Protein AF-A0A4V1ZSF7-F1 (afdb_monomer)

Mean predicted aligned error: 14.39 Å

Solvent-accessible surface area (backbone atoms only — not comparable to full-atom values): 9847 Å² total; per-residue (Å²): 137,87,82,83,82,81,79,78,78,80,76,87,68,80,67,70,63,66,58,54,55,53,50,52,55,61,39,46,52,29,46,51,50,28,51,51,39,50,50,54,40,50,51,39,50,49,52,42,51,53,45,69,69,40,96,77,63,57,66,68,58,46,52,49,38,53,48,53,43,62,59,33,54,58,54,30,50,53,24,49,52,50,32,51,51,53,52,48,54,50,48,64,73,63,55,76,65,91,72,59,59,41,78,34,56,60,67,61,51,50,54,53,31,47,53,50,34,52,51,59,49,32,73,78,37,77,82,64,81,80,89,87,82,84,90,73,72,95,76,68,71,62,41,74,39,38,66,70,61,52,44,52,53,47,29,52,53,44,45,52,52,50,52,57,60,72,72,108

Radius of gyration: 26.16 Å; Cα contacts (8 Å, |Δi|>4): 108; chains: 1; bounding box: 56×40×98 Å

Structure (mmCIF, N/CA/C/O backbone):
data_AF-A0A4V1ZSF7-F1
#
_entry.id   AF-A0A4V1ZSF7-F1
#
loop_
_atom_site.group_PDB
_atom_site.id
_atom_site.type_symbol
_atom_site.label_atom_id
_atom_site.label_alt_id
_atom_site.label_comp_id
_atom_site.label_asym_id
_atom_site.label_entity_id
_atom_site.label_seq_id
_atom_site.pdbx_PDB_ins_code
_atom_site.Cartn_x
_atom_site.Cartn_y
_atom_site.Cartn_z
_atom_site.occupancy
_atom_site.B_iso_or_equiv
_atom_site.auth_seq_id
_atom_site.auth_comp_id
_atom_site.auth_asym_id
_atom_site.auth_atom_id
_atom_site.pdbx_PDB_model_num
ATOM 1 N N . MET A 1 1 ? 0.811 20.271 65.324 1.00 44.22 1 MET A N 1
ATOM 2 C CA . MET A 1 1 ? 0.578 21.069 64.102 1.00 44.22 1 MET A CA 1
ATOM 3 C C . MET A 1 1 ? 1.287 20.367 62.951 1.00 44.22 1 MET A C 1
ATOM 5 O O . MET A 1 1 ? 2.495 20.192 63.053 1.00 44.22 1 MET A O 1
ATOM 9 N N . PRO A 1 2 ? 0.554 19.850 61.954 1.00 39.69 2 PRO A N 1
ATOM 10 C CA . PRO A 1 2 ? 1.111 19.037 60.879 1.00 39.69 2 PRO A CA 1
ATOM 11 C C . PRO A 1 2 ? 1.656 19.921 59.749 1.00 39.69 2 PRO A C 1
ATOM 13 O O . PRO A 1 2 ? 1.021 20.895 59.352 1.00 39.69 2 PRO A O 1
ATOM 16 N N . VAL A 1 3 ? 2.836 19.573 59.241 1.00 43.88 3 VAL A N 1
ATOM 17 C CA . VAL A 1 3 ? 3.472 20.199 58.072 1.00 43.88 3 VAL A CA 1
ATOM 18 C C . VAL A 1 3 ? 3.020 19.424 56.825 1.00 43.88 3 VAL A C 1
ATOM 20 O O . VAL A 1 3 ? 3.081 18.192 56.847 1.00 43.88 3 VAL A O 1
ATOM 23 N N . PRO A 1 4 ? 2.528 20.075 55.756 1.00 46.41 4 PRO A N 1
ATOM 24 C CA . PRO A 1 4 ? 1.964 19.373 54.609 1.00 46.41 4 PRO A CA 1
ATOM 25 C C . PRO A 1 4 ? 3.066 18.774 53.723 1.00 46.41 4 PRO A C 1
ATOM 27 O O . PRO A 1 4 ? 4.010 19.453 53.322 1.00 46.41 4 PRO A O 1
ATOM 30 N N . LEU A 1 5 ? 2.915 17.491 53.391 1.00 41.72 5 LEU A N 1
ATOM 31 C CA . LEU A 1 5 ? 3.691 16.797 52.365 1.00 41.72 5 LEU A CA 1
ATOM 32 C C . LEU A 1 5 ? 3.313 17.360 50.988 1.00 41.72 5 LEU A C 1
ATOM 34 O O . LEU A 1 5 ? 2.210 17.138 50.489 1.00 41.72 5 LEU A O 1
ATOM 38 N N . SER A 1 6 ? 4.242 18.094 50.375 1.00 40.59 6 SER A N 1
ATOM 39 C CA . SER A 1 6 ? 4.173 18.478 48.966 1.00 40.59 6 SER A CA 1
ATOM 40 C C . SER A 1 6 ? 4.268 17.218 48.107 1.00 40.59 6 SER A C 1
ATOM 42 O O . SER A 1 6 ? 5.317 16.583 48.011 1.00 40.59 6 SER A O 1
ATOM 44 N N . CYS A 1 7 ? 3.142 16.827 47.518 1.00 39.00 7 CYS A N 1
ATOM 45 C CA . CYS A 1 7 ? 3.072 15.759 46.537 1.00 39.00 7 CYS A CA 1
ATOM 46 C C . CYS A 1 7 ? 3.669 16.285 45.224 1.00 39.00 7 CYS A C 1
ATOM 48 O O . CYS A 1 7 ? 3.015 16.997 44.458 1.00 39.00 7 CYS A O 1
ATOM 50 N N . THR A 1 8 ? 4.944 15.982 44.989 1.00 43.12 8 THR A N 1
ATOM 51 C CA . THR A 1 8 ? 5.633 16.262 43.730 1.00 43.12 8 THR A CA 1
ATOM 52 C C . THR A 1 8 ? 4.907 15.527 42.604 1.00 43.12 8 THR A C 1
ATOM 54 O O . THR A 1 8 ? 4.948 14.301 42.517 1.00 43.12 8 THR A O 1
ATOM 57 N N . LYS A 1 9 ? 4.220 16.281 41.740 1.00 40.38 9 LYS A N 1
ATOM 58 C CA . LYS A 1 9 ? 3.656 15.781 40.484 1.00 40.38 9 LYS A CA 1
ATOM 59 C C . LYS A 1 9 ? 4.784 15.165 39.656 1.00 40.38 9 LYS A C 1
ATOM 61 O O . LYS A 1 9 ? 5.606 15.886 39.095 1.00 40.38 9 LYS A O 1
ATOM 66 N N . ILE A 1 10 ? 4.815 13.839 39.562 1.00 41.03 10 ILE A N 1
ATOM 67 C CA . ILE A 1 10 ? 5.589 13.136 38.540 1.00 41.03 10 ILE A CA 1
ATOM 68 C C . ILE A 1 10 ? 4.894 13.440 37.211 1.00 41.03 10 ILE A C 1
ATOM 70 O O . ILE A 1 10 ? 3.880 12.840 36.863 1.00 41.03 10 ILE A O 1
ATOM 74 N N . SER A 1 11 ? 5.404 14.453 36.512 1.00 36.12 11 SER A N 1
ATOM 75 C CA . SER A 1 11 ? 5.027 14.786 35.142 1.00 36.12 11 SER A CA 1
ATOM 76 C C . SER A 1 11 ? 5.457 13.639 34.231 1.00 36.12 11 SER A C 1
ATOM 78 O O . SER A 1 11 ? 6.611 13.561 33.813 1.00 36.12 11 SER A O 1
ATOM 80 N N . THR A 1 12 ? 4.539 12.726 33.920 1.00 44.53 12 THR A N 1
ATOM 81 C CA . THR A 1 12 ? 4.693 11.730 32.854 1.00 44.53 12 THR A CA 1
ATOM 82 C C . THR A 1 12 ? 4.538 12.405 31.492 1.00 44.53 12 THR A C 1
ATOM 84 O O . THR A 1 12 ? 3.591 12.185 30.746 1.00 44.53 12 THR A O 1
ATOM 87 N N . SER A 1 13 ? 5.505 13.247 31.148 1.00 43.72 13 SER A N 1
ATOM 88 C CA . SER A 1 13 ? 5.714 13.741 29.791 1.00 43.72 13 SER A CA 1
ATOM 89 C C . SER A 1 13 ? 7.103 13.299 29.344 1.00 43.72 13 SER A C 1
ATOM 91 O O . SER A 1 13 ? 8.031 14.103 29.263 1.00 43.72 13 SER A O 1
ATOM 93 N N . LEU A 1 14 ? 7.258 11.993 29.101 1.00 39.19 14 LEU A N 1
ATOM 94 C CA . LEU A 1 14 ? 8.393 11.474 28.338 1.00 39.19 14 LEU A CA 1
ATOM 95 C C . LEU A 1 14 ? 8.415 12.223 26.995 1.00 39.19 14 LEU A C 1
ATOM 97 O O . LEU A 1 14 ? 7.405 12.213 26.283 1.00 39.19 14 LEU A O 1
ATOM 101 N N . PRO A 1 15 ? 9.501 12.934 26.658 1.00 41.94 15 PRO A N 1
ATOM 102 C CA . PRO A 1 15 ? 9.507 13.801 25.496 1.00 41.94 15 PRO A CA 1
ATOM 103 C C . PRO A 1 15 ? 9.375 12.944 24.236 1.00 41.94 15 PRO A C 1
ATOM 105 O O . PRO A 1 15 ? 10.116 11.986 24.043 1.00 41.94 15 PRO A O 1
ATOM 108 N N . ARG A 1 16 ? 8.443 13.314 23.349 1.00 50.62 16 ARG A N 1
ATOM 109 C CA . ARG A 1 16 ? 8.239 12.715 22.013 1.00 50.62 16 ARG A CA 1
ATOM 110 C C . ARG A 1 16 ? 9.520 12.626 21.160 1.00 50.62 16 ARG A C 1
ATOM 112 O O . ARG A 1 16 ? 9.497 11.964 20.133 1.00 50.62 16 ARG A O 1
ATOM 119 N N . SER A 1 17 ? 10.622 13.258 21.571 1.00 47.09 17 SER A N 1
ATOM 120 C CA . SER A 1 17 ? 11.888 13.360 20.840 1.00 47.09 17 SER A CA 1
ATOM 121 C C . SER A 1 17 ? 12.622 12.032 20.620 1.00 47.09 17 SER A C 1
ATOM 123 O O . SER A 1 17 ? 13.291 11.900 19.597 1.00 47.09 17 SER A O 1
ATOM 125 N N . TRP A 1 18 ? 12.492 11.038 21.509 1.00 44.22 18 TRP A N 1
ATOM 126 C CA . TRP A 1 18 ? 13.174 9.744 21.325 1.00 44.22 18 TRP A CA 1
ATOM 127 C C . TRP A 1 18 ? 12.517 8.879 20.236 1.00 44.22 18 TRP A C 1
ATOM 129 O O . TRP A 1 18 ? 13.212 8.191 19.492 1.00 44.22 18 TRP A O 1
ATOM 139 N N . LEU A 1 19 ? 11.191 8.980 20.081 1.00 53.94 19 LEU A N 1
ATOM 140 C CA . LEU A 1 19 ? 10.446 8.321 19.003 1.00 53.94 19 LEU A CA 1
ATOM 141 C C . LEU A 1 19 ? 10.753 8.967 17.647 1.00 53.94 19 LEU A C 1
ATOM 143 O O . LEU A 1 19 ? 10.918 8.261 16.658 1.00 53.94 19 LEU A O 1
ATOM 147 N N . THR A 1 20 ? 10.895 10.295 17.586 1.00 56.50 20 THR A N 1
ATOM 148 C CA . THR A 1 20 ? 11.149 11.001 16.320 1.00 56.50 20 THR A CA 1
ATOM 149 C C . THR A 1 20 ? 12.505 10.642 15.705 1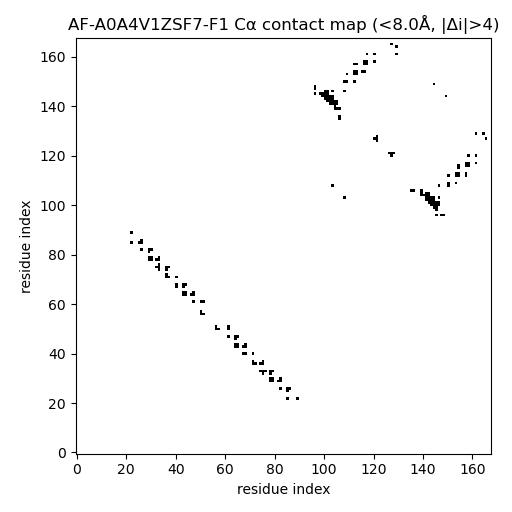.00 56.50 20 THR A C 1
ATOM 151 O O . THR A 1 20 ? 12.591 10.480 14.490 1.00 56.50 20 THR A O 1
ATOM 154 N N . ALA A 1 21 ? 13.554 10.479 16.522 1.00 59.31 21 ALA A N 1
ATOM 155 C CA . ALA A 1 21 ? 14.889 10.105 16.043 1.00 59.31 21 ALA A CA 1
ATOM 156 C C . ALA A 1 21 ? 14.957 8.641 15.564 1.00 59.31 21 ALA A C 1
ATOM 158 O O . ALA A 1 21 ? 15.530 8.368 14.510 1.00 59.31 21 ALA A O 1
ATOM 159 N N . GLY A 1 22 ? 14.322 7.711 16.291 1.00 66.12 22 GLY A N 1
ATOM 160 C CA . GLY A 1 22 ? 14.241 6.300 15.894 1.00 66.12 22 GLY A CA 1
ATOM 161 C C . GLY A 1 22 ? 13.426 6.095 14.615 1.00 66.12 22 GLY A C 1
ATOM 162 O O . GLY A 1 22 ? 13.875 5.409 13.702 1.00 66.12 22 GLY A O 1
ATOM 163 N N . ILE A 1 23 ? 12.284 6.779 14.491 1.00 72.00 23 ILE A N 1
ATOM 164 C CA . ILE A 1 23 ? 11.430 6.714 13.295 1.00 72.00 23 ILE A CA 1
ATOM 165 C C . ILE A 1 23 ? 12.133 7.319 12.076 1.00 72.00 23 ILE A C 1
ATOM 167 O O . ILE A 1 23 ? 12.069 6.745 10.991 1.00 72.00 23 ILE A O 1
ATOM 171 N N . ALA A 1 24 ? 12.829 8.450 12.230 1.00 76.25 24 ALA A N 1
ATOM 172 C CA . ALA A 1 24 ? 13.590 9.041 11.130 1.00 76.25 24 ALA A CA 1
ATOM 173 C C . ALA A 1 24 ? 14.649 8.063 10.599 1.00 76.25 24 ALA A C 1
ATOM 175 O O . ALA A 1 24 ? 14.744 7.854 9.391 1.00 76.25 24 ALA A O 1
ATOM 176 N N . HIS A 1 25 ? 15.378 7.405 11.501 1.00 81.06 25 HIS A N 1
ATOM 177 C CA . HIS A 1 25 ? 16.353 6.377 11.148 1.00 81.06 25 HIS A CA 1
ATOM 178 C C . HIS A 1 25 ? 15.692 5.154 10.479 1.00 81.06 25 HIS A C 1
ATOM 180 O O . HIS A 1 25 ? 16.182 4.625 9.480 1.00 81.06 25 HIS A O 1
ATOM 186 N N . GLU A 1 26 ? 14.528 4.728 10.967 1.00 82.56 26 GLU A N 1
ATOM 187 C CA . GLU A 1 26 ? 13.773 3.620 10.376 1.00 82.56 26 GLU A CA 1
ATOM 188 C C . GLU A 1 26 ? 13.193 3.933 8.992 1.00 82.56 26 GLU A C 1
ATOM 190 O O . GLU A 1 26 ? 13.090 3.015 8.180 1.00 82.56 26 GLU A O 1
ATOM 195 N N . ILE A 1 27 ? 12.852 5.195 8.701 1.00 86.81 27 ILE A N 1
ATOM 196 C CA . ILE A 1 27 ? 12.428 5.665 7.369 1.00 86.81 27 ILE A CA 1
ATOM 197 C C . ILE A 1 27 ? 13.630 5.814 6.431 1.00 86.81 27 ILE A C 1
ATOM 199 O O . ILE A 1 27 ? 13.527 5.492 5.246 1.00 86.81 27 ILE A O 1
ATOM 203 N N . GLN A 1 28 ? 14.777 6.269 6.940 1.00 87.06 28 GLN A N 1
ATOM 204 C CA . GLN A 1 28 ? 15.991 6.413 6.134 1.00 87.06 28 GLN A CA 1
ATOM 205 C C . GLN A 1 28 ? 16.444 5.080 5.540 1.00 87.06 28 GLN A C 1
ATOM 207 O O . GLN A 1 28 ? 16.827 5.036 4.377 1.00 87.06 28 GLN A O 1
ATOM 212 N N . ASN A 1 29 ? 16.319 3.980 6.283 1.00 88.25 29 ASN A N 1
ATOM 213 C CA . ASN A 1 29 ? 16.705 2.655 5.797 1.00 88.25 29 ASN A CA 1
ATOM 214 C C . ASN A 1 29 ? 16.029 2.257 4.467 1.00 88.25 29 ASN A C 1
ATOM 216 O O . ASN A 1 29 ? 16.741 2.034 3.489 1.00 88.25 29 ASN A O 1
ATOM 220 N N . PRO A 1 30 ? 14.689 2.161 4.359 1.00 88.75 30 PRO A N 1
ATOM 221 C CA . PRO A 1 30 ? 14.040 1.856 3.091 1.00 88.75 30 PRO A CA 1
ATOM 222 C C . PRO A 1 30 ? 14.292 2.917 2.012 1.00 88.75 30 PRO A C 1
ATOM 224 O O . PRO A 1 30 ? 14.413 2.538 0.852 1.00 88.75 30 PRO A O 1
ATOM 227 N N . LEU A 1 31 ? 14.419 4.205 2.352 1.00 93.81 31 LEU A N 1
ATOM 228 C CA . LEU A 1 31 ? 14.737 5.236 1.355 1.00 93.81 31 LEU A CA 1
ATOM 229 C C . LEU A 1 31 ? 16.141 5.070 0.762 1.00 93.81 31 LEU A C 1
ATOM 231 O O . LEU A 1 31 ? 16.308 5.216 -0.445 1.00 93.81 31 LEU A O 1
ATOM 235 N N . ASN A 1 32 ? 17.128 4.691 1.573 1.00 93.3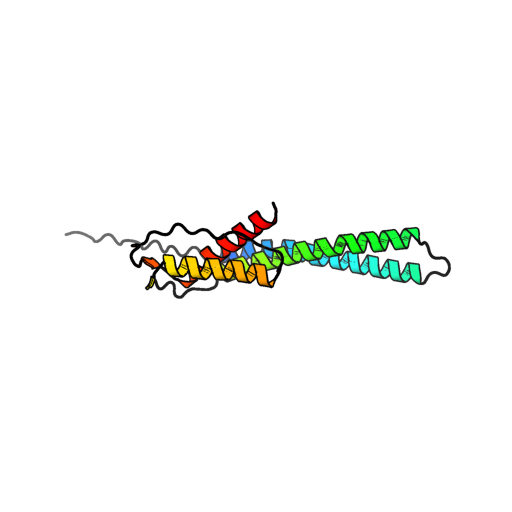8 32 ASN A N 1
ATOM 236 C CA . ASN A 1 32 ? 18.478 4.398 1.096 1.00 93.38 32 ASN A CA 1
ATOM 237 C C . ASN A 1 32 ? 18.476 3.222 0.115 1.00 93.38 32 ASN A C 1
ATOM 239 O O . ASN A 1 32 ? 19.130 3.291 -0.921 1.00 93.38 32 ASN A O 1
ATOM 243 N N . PHE A 1 33 ? 17.696 2.172 0.393 1.00 92.44 33 PHE A N 1
ATOM 244 C CA . PHE A 1 33 ? 17.532 1.064 -0.551 1.00 92.44 33 PHE A CA 1
ATOM 245 C C . PHE A 1 33 ? 16.836 1.500 -1.845 1.00 92.44 33 PHE A C 1
ATOM 247 O O . PHE A 1 33 ? 17.278 1.109 -2.920 1.00 92.44 33 PHE A O 1
ATOM 254 N N . VAL A 1 34 ? 15.784 2.326 -1.767 1.00 94.75 34 VAL A N 1
ATOM 255 C CA . VAL A 1 34 ? 15.126 2.892 -2.960 1.00 94.75 34 VAL A CA 1
ATOM 256 C C . VAL A 1 34 ? 16.128 3.658 -3.821 1.00 94.75 34 VAL A C 1
ATOM 258 O O . VAL A 1 34 ? 16.206 3.394 -5.018 1.00 94.75 34 VAL A O 1
ATOM 261 N N . ASN A 1 35 ? 16.912 4.554 -3.218 1.00 95.06 35 ASN A N 1
ATOM 262 C CA . ASN A 1 35 ? 17.900 5.356 -3.937 1.00 95.06 35 ASN A CA 1
ATOM 263 C C . ASN A 1 35 ? 18.997 4.484 -4.556 1.00 95.06 35 ASN A C 1
ATOM 265 O O . ASN A 1 35 ? 19.272 4.628 -5.739 1.00 95.06 35 ASN A O 1
ATOM 269 N N . ASN A 1 36 ? 19.556 3.537 -3.798 1.00 95.12 36 ASN A N 1
ATOM 270 C CA . ASN A 1 36 ? 20.607 2.646 -4.289 1.00 95.12 36 ASN A CA 1
ATOM 271 C C . ASN A 1 36 ? 20.131 1.810 -5.490 1.00 95.12 36 ASN A C 1
ATOM 273 O O . ASN A 1 36 ? 20.771 1.811 -6.536 1.00 95.12 36 ASN A O 1
ATOM 277 N N . PHE A 1 37 ? 18.970 1.153 -5.388 1.00 96.25 37 PHE A N 1
ATOM 278 C CA . PHE A 1 37 ? 18.459 0.361 -6.509 1.00 96.25 37 PHE A CA 1
ATOM 279 C C . PHE A 1 37 ? 18.057 1.231 -7.704 1.00 96.25 37 PHE A C 1
ATOM 281 O O . PHE A 1 37 ? 18.143 0.758 -8.836 1.00 96.25 37 PHE A O 1
ATOM 288 N N . ALA A 1 38 ? 17.625 2.477 -7.490 1.00 96.62 38 ALA A N 1
ATOM 289 C CA . ALA A 1 38 ? 17.341 3.415 -8.575 1.00 96.62 38 ALA A CA 1
ATOM 290 C C . ALA A 1 38 ? 18.621 3.895 -9.283 1.00 96.62 38 ALA A C 1
ATOM 292 O O . ALA A 1 38 ? 18.635 3.977 -10.510 1.00 96.62 38 ALA A O 1
ATOM 293 N N . GLU A 1 39 ? 19.691 4.158 -8.533 1.00 97.38 39 GLU A N 1
ATOM 294 C CA . 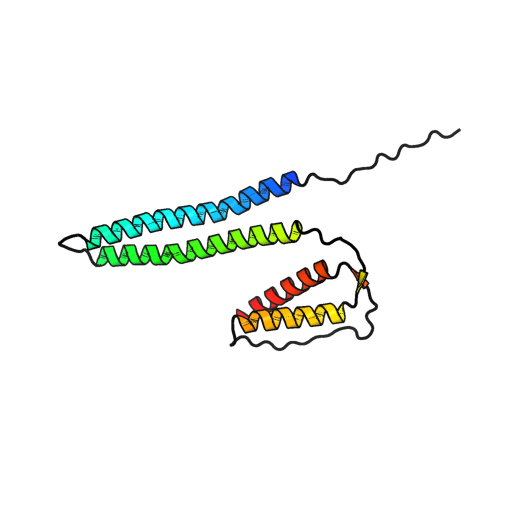GLU A 1 39 ? 21.008 4.534 -9.059 1.00 97.38 39 GLU A CA 1
ATOM 295 C C . GLU A 1 39 ? 21.604 3.397 -9.895 1.00 97.38 39 GLU A C 1
ATOM 297 O O . GLU A 1 39 ? 21.828 3.581 -11.089 1.00 97.38 39 GLU A O 1
ATOM 302 N N . VAL A 1 40 ? 21.678 2.184 -9.336 1.00 97.31 40 VAL A N 1
ATOM 303 C CA . VAL A 1 40 ? 22.125 0.985 -10.069 1.00 97.31 40 VAL A CA 1
ATOM 304 C C . VAL A 1 40 ? 21.250 0.732 -11.300 1.00 97.31 40 VAL A C 1
ATOM 306 O O . VAL A 1 40 ? 21.747 0.390 -12.365 1.00 97.31 40 VAL A O 1
ATOM 309 N N . SER A 1 41 ? 19.929 0.929 -11.208 1.00 97.31 41 SER A N 1
ATOM 310 C CA . SER A 1 41 ? 19.053 0.789 -12.384 1.00 97.31 41 SER A CA 1
ATOM 311 C C . SER A 1 41 ? 19.319 1.852 -13.451 1.00 97.31 41 SER A C 1
ATOM 313 O O . SER A 1 41 ? 19.132 1.589 -14.634 1.00 97.31 41 SER A O 1
ATOM 315 N N . THR A 1 42 ? 19.744 3.052 -13.063 1.00 97.81 42 THR A N 1
ATOM 316 C CA . THR A 1 42 ? 20.107 4.105 -14.018 1.00 97.81 42 THR A CA 1
ATOM 317 C C . THR A 1 42 ? 21.399 3.740 -14.746 1.00 97.81 42 THR A C 1
ATOM 319 O O . THR A 1 42 ? 21.449 3.855 -15.968 1.00 97.81 42 THR A O 1
ATOM 322 N N . GLU A 1 43 ? 22.393 3.220 -14.023 1.00 97.38 43 GLU A N 1
ATOM 323 C CA . GLU A 1 43 ? 23.644 2.705 -14.598 1.00 97.38 43 GLU A CA 1
ATOM 324 C C . GLU A 1 43 ? 23.379 1.544 -15.568 1.00 97.38 43 GLU A C 1
ATOM 326 O O . GLU A 1 43 ? 23.758 1.622 -16.733 1.00 97.38 43 GLU A O 1
ATOM 331 N N . LEU A 1 44 ? 22.611 0.529 -15.154 1.00 97.69 44 LEU A N 1
ATOM 332 C CA . LEU A 1 44 ? 22.251 -0.608 -16.013 1.00 97.69 44 LEU A CA 1
ATOM 333 C C . LEU A 1 44 ? 21.481 -0.181 -17.274 1.00 97.69 44 LEU A C 1
ATOM 335 O O . LEU A 1 44 ? 21.659 -0.753 -18.350 1.00 97.69 44 LEU A O 1
ATOM 339 N N . ALA A 1 45 ? 20.600 0.818 -17.160 1.00 97.56 45 ALA A N 1
ATOM 340 C CA . ALA A 1 45 ? 19.870 1.354 -18.305 1.00 97.56 45 ALA A CA 1
ATOM 341 C C . ALA A 1 45 ? 20.796 2.099 -19.279 1.00 97.56 45 ALA A C 1
ATOM 343 O O . ALA A 1 45 ? 20.611 1.992 -20.494 1.00 97.56 45 ALA A O 1
ATOM 344 N N . GLN A 1 46 ? 21.787 2.822 -18.754 1.00 97.81 46 GLN A N 1
ATOM 345 C CA . GLN A 1 46 ? 22.808 3.498 -19.547 1.00 97.81 46 GLN A CA 1
ATOM 346 C C . GLN A 1 46 ? 23.712 2.483 -20.260 1.00 97.81 46 GLN A C 1
ATOM 348 O O . GLN A 1 46 ? 23.874 2.572 -21.476 1.00 97.81 46 GLN A O 1
ATOM 353 N N . GLU A 1 47 ? 24.208 1.465 -19.553 1.00 97.00 47 GLU A N 1
ATOM 354 C CA . GLU A 1 47 ? 25.003 0.378 -20.140 1.00 97.00 47 GLU A CA 1
ATOM 355 C C . GLU A 1 47 ? 24.232 -0.362 -21.241 1.00 97.00 47 GLU A C 1
ATOM 357 O O . GLU A 1 47 ? 24.770 -0.646 -22.313 1.00 97.00 47 GLU A O 1
ATOM 362 N N . LEU A 1 48 ? 22.936 -0.610 -21.030 1.00 97.50 48 LEU A N 1
ATOM 363 C CA . LEU A 1 48 ? 22.076 -1.222 -22.040 1.00 97.50 48 LEU A CA 1
ATOM 364 C C . LEU A 1 48 ? 21.922 -0.327 -23.279 1.00 97.50 48 LEU A C 1
ATOM 366 O O . LEU A 1 48 ? 21.890 -0.829 -24.406 1.00 97.50 48 LEU A O 1
ATOM 370 N N . ALA A 1 49 ? 21.792 0.988 -23.090 1.00 96.88 49 ALA A N 1
ATOM 371 C CA . ALA A 1 49 ? 21.709 1.940 -24.193 1.00 96.88 49 ALA A CA 1
ATOM 372 C C . ALA A 1 49 ? 23.020 1.988 -24.993 1.00 96.88 49 ALA A C 1
ATOM 374 O O . ALA A 1 49 ? 22.985 1.986 -26.225 1.00 96.88 49 ALA A O 1
ATOM 375 N N . GLU A 1 50 ? 24.162 1.968 -24.305 1.00 96.62 50 GLU A N 1
ATOM 376 C CA . GLU A 1 50 ? 25.490 1.928 -24.917 1.00 96.62 50 GLU A CA 1
ATOM 377 C C . GLU A 1 50 ? 25.719 0.636 -25.701 1.00 96.62 50 GLU A C 1
ATOM 379 O O . GLU A 1 50 ? 26.138 0.693 -26.857 1.00 96.62 50 GLU A O 1
ATOM 384 N N . GLU A 1 51 ? 25.381 -0.523 -25.128 1.00 95.94 51 GLU A N 1
ATOM 385 C CA . GLU A 1 51 ? 25.508 -1.816 -25.806 1.00 95.94 51 GLU A CA 1
ATOM 386 C C . GLU A 1 51 ? 24.633 -1.874 -27.066 1.00 95.94 51 GLU A C 1
ATOM 388 O O . GLU A 1 51 ? 25.072 -2.335 -28.120 1.00 95.94 51 GLU A O 1
ATOM 393 N N . ARG A 1 52 ? 23.423 -1.307 -27.012 1.00 94.81 52 ARG A N 1
ATOM 394 C CA . ARG A 1 52 ? 22.527 -1.212 -28.176 1.00 94.81 52 ARG A CA 1
AT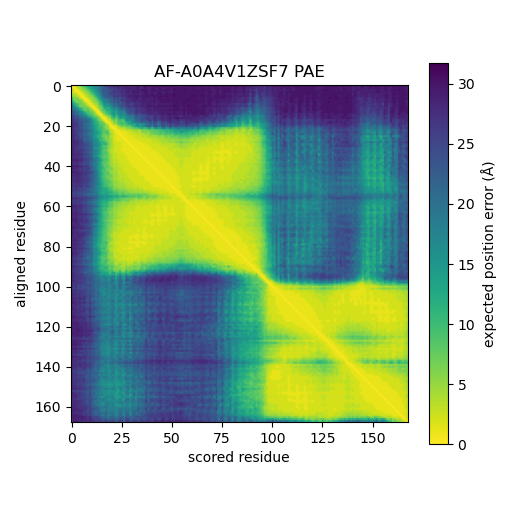OM 395 C C . ARG A 1 52 ? 23.014 -0.265 -29.266 1.00 94.81 52 ARG A C 1
ATOM 397 O O . ARG A 1 52 ? 22.609 -0.434 -30.417 1.00 94.81 52 ARG A O 1
ATOM 404 N N . ALA A 1 53 ? 23.844 0.715 -28.923 1.00 95.44 53 ALA A N 1
ATOM 405 C CA . ALA A 1 53 ? 24.445 1.642 -29.877 1.00 95.44 53 ALA A CA 1
ATOM 406 C C . ALA A 1 53 ? 25.696 1.064 -30.564 1.00 95.44 53 ALA A C 1
ATOM 408 O O . ALA A 1 53 ? 26.182 1.644 -31.540 1.00 95.44 53 ALA A O 1
ATOM 409 N N . ARG A 1 54 ? 26.230 -0.072 -30.089 1.00 94.81 54 ARG A N 1
ATOM 410 C CA . ARG A 1 54 ? 27.413 -0.699 -30.685 1.00 94.81 54 ARG A CA 1
ATOM 411 C C . ARG A 1 54 ? 27.095 -1.309 -32.058 1.00 94.81 54 ARG A C 1
ATOM 413 O O . ARG A 1 54 ? 26.051 -1.938 -32.225 1.00 94.81 54 ARG A O 1
ATOM 420 N N . PRO A 1 55 ? 28.020 -1.213 -33.035 1.00 93.19 55 PRO A N 1
ATOM 421 C CA . PRO A 1 55 ? 27.860 -1.858 -34.342 1.00 93.19 55 PRO A CA 1
ATOM 422 C C . PRO A 1 55 ? 27.727 -3.385 -34.259 1.00 93.19 55 PRO A C 1
ATOM 424 O O . PRO A 1 55 ? 27.009 -3.991 -35.051 1.00 93.19 55 PRO A O 1
ATOM 427 N N . ALA A 1 56 ? 28.415 -4.002 -33.296 1.00 94.56 56 ALA A N 1
ATOM 428 C CA . ALA A 1 56 ? 28.325 -5.423 -32.989 1.00 94.56 56 ALA A CA 1
ATOM 429 C C . ALA A 1 56 ? 27.751 -5.585 -31.579 1.00 94.56 56 ALA A C 1
ATOM 431 O O . ALA A 1 56 ? 28.454 -5.367 -30.595 1.00 94.56 56 ALA A O 1
ATOM 432 N N . ARG A 1 57 ? 26.464 -5.931 -31.505 1.00 93.75 57 ARG A N 1
ATOM 433 C CA . ARG A 1 57 ? 25.710 -6.055 -30.253 1.00 93.75 57 ARG A CA 1
ATOM 434 C C . ARG A 1 57 ? 25.937 -7.409 -29.595 1.00 93.75 57 ARG A C 1
ATOM 436 O O . ARG A 1 57 ? 25.803 -8.450 -30.243 1.00 93.75 57 ARG A O 1
ATOM 443 N N . ASN A 1 58 ? 26.177 -7.404 -28.293 1.00 95.88 58 ASN A N 1
ATOM 444 C CA . ASN A 1 58 ? 26.177 -8.590 -27.457 1.00 95.88 58 ASN A CA 1
ATOM 445 C C . ASN A 1 58 ? 24.781 -8.817 -26.857 1.00 95.88 58 ASN A C 1
ATOM 447 O O . ASN A 1 58 ? 24.437 -8.313 -25.789 1.00 95.88 58 ASN A O 1
ATOM 451 N N . LEU A 1 59 ? 23.980 -9.639 -27.537 1.00 95.25 59 LEU A N 1
ATOM 452 C CA . LEU A 1 59 ? 22.615 -9.960 -27.108 1.00 95.25 59 LEU A CA 1
ATOM 453 C C . LEU A 1 59 ? 22.549 -10.675 -25.748 1.00 95.25 59 LEU A C 1
ATOM 455 O O . LEU A 1 59 ? 21.536 -10.563 -25.061 1.00 95.25 59 LEU A O 1
ATOM 459 N N . SER A 1 60 ? 23.605 -11.400 -25.357 1.00 96.19 60 SER A N 1
ATOM 460 C CA . SER A 1 60 ? 23.667 -12.051 -24.043 1.00 96.19 60 SER A CA 1
ATOM 461 C C . SER A 1 60 ? 23.801 -11.014 -22.932 1.00 96.19 60 SER A C 1
ATOM 463 O O . SER A 1 60 ? 23.070 -11.085 -21.949 1.00 96.19 60 SER A O 1
ATOM 465 N N . LEU A 1 61 ? 24.679 -10.026 -23.124 1.00 95.38 61 LEU A N 1
ATOM 466 C CA . LEU A 1 61 ? 24.867 -8.923 -22.182 1.00 95.38 61 LEU A 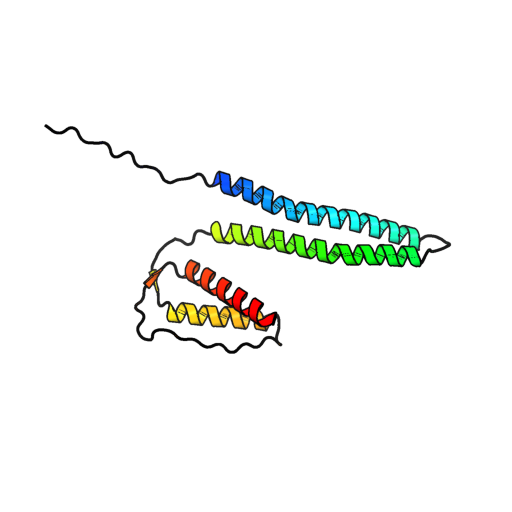CA 1
ATOM 467 C C . LEU A 1 61 ? 23.605 -8.055 -22.082 1.00 95.38 61 LEU A C 1
ATOM 469 O O . LEU A 1 61 ? 23.177 -7.709 -20.989 1.00 95.38 61 LEU A O 1
ATOM 473 N N . GLU A 1 62 ? 22.935 -7.764 -23.203 1.00 96.88 62 GLU A N 1
ATOM 474 C CA . GLU A 1 62 ? 21.658 -7.036 -23.163 1.00 96.88 62 GLU A CA 1
ATOM 475 C C . GLU A 1 62 ? 20.579 -7.769 -22.352 1.00 96.88 62 GLU A C 1
ATOM 477 O O . GLU A 1 62 ? 19.798 -7.134 -21.639 1.00 96.88 62 GLU A O 1
ATOM 482 N N . ALA A 1 63 ? 20.504 -9.097 -22.483 1.00 96.50 63 ALA A N 1
ATOM 483 C CA . ALA A 1 63 ? 19.547 -9.912 -21.743 1.00 96.50 63 ALA A CA 1
ATOM 484 C C . ALA A 1 63 ? 19.859 -9.939 -20.239 1.00 96.50 63 ALA A C 1
ATOM 486 O O . ALA A 1 63 ? 18.927 -9.899 -19.435 1.00 9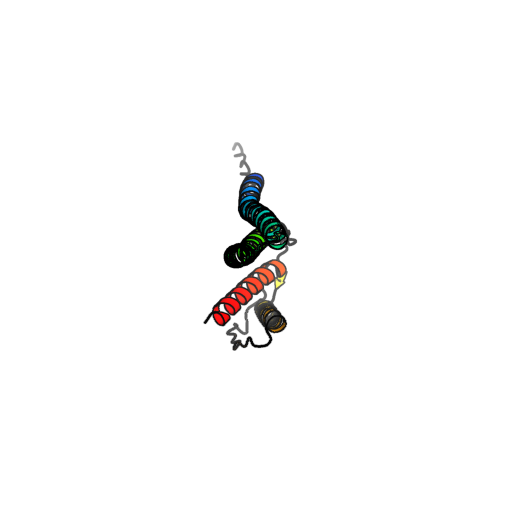6.50 63 ALA A O 1
ATOM 487 N N . GLU A 1 64 ? 21.143 -9.964 -19.877 1.00 97.56 64 GLU A N 1
ATOM 488 C CA . GLU A 1 64 ? 21.628 -9.859 -18.499 1.00 97.56 64 GLU A CA 1
ATOM 489 C C . GLU A 1 64 ? 21.256 -8.503 -17.882 1.00 97.56 64 GLU A C 1
ATOM 491 O O . GLU A 1 64 ? 20.508 -8.470 -16.906 1.00 97.56 64 GLU A O 1
ATOM 496 N N . LEU A 1 65 ? 21.620 -7.390 -18.531 1.00 97.19 65 LEU A N 1
ATOM 497 C CA . LEU A 1 65 ? 21.301 -6.028 -18.074 1.00 97.19 65 LEU A CA 1
ATOM 498 C C . LEU A 1 65 ? 19.787 -5.803 -17.915 1.00 97.19 65 LEU A C 1
ATOM 500 O O . LEU A 1 65 ? 19.318 -5.225 -16.931 1.00 97.19 65 LEU A O 1
ATOM 504 N N . LEU A 1 66 ? 18.984 -6.295 -18.867 1.00 97.00 66 LEU A N 1
ATOM 505 C CA . LEU A 1 66 ? 17.520 -6.265 -18.767 1.00 97.00 66 LEU A CA 1
ATOM 506 C C . LEU A 1 66 ? 16.989 -7.144 -17.628 1.00 97.00 66 LEU A C 1
ATOM 508 O O . LEU A 1 66 ? 15.966 -6.807 -17.023 1.00 97.00 66 LEU A O 1
ATOM 512 N N . GLY A 1 67 ? 17.632 -8.281 -17.371 1.00 97.25 67 GLY A N 1
ATOM 513 C CA . GLY A 1 67 ? 17.328 -9.164 -16.251 1.00 97.25 67 GLY A CA 1
ATOM 514 C C . GLY A 1 67 ? 17.546 -8.461 -14.916 1.00 97.25 67 GLY A C 1
ATOM 515 O O . GLY A 1 67 ? 16.631 -8.429 -14.090 1.00 97.25 67 GLY A O 1
ATOM 516 N N . ASP A 1 68 ? 18.696 -7.819 -14.751 1.00 96.19 68 ASP A N 1
ATOM 517 C CA . ASP A 1 68 ? 19.070 -7.113 -13.525 1.00 96.19 68 ASP A CA 1
ATOM 518 C C . ASP A 1 68 ? 18.178 -5.893 -13.270 1.00 96.19 68 ASP A C 1
ATOM 520 O O . ASP A 1 68 ? 17.659 -5.714 -12.163 1.00 96.19 68 ASP A O 1
ATOM 524 N N . LEU A 1 69 ? 17.861 -5.120 -14.317 1.00 96.00 69 LEU A N 1
ATOM 525 C CA . LEU A 1 69 ? 16.856 -4.053 -14.254 1.00 96.00 69 LEU A CA 1
ATOM 526 C C . LEU A 1 69 ? 15.508 -4.574 -13.745 1.00 96.00 69 LEU A C 1
ATOM 528 O O . LEU A 1 69 ? 14.921 -4.016 -12.813 1.00 96.00 69 LEU A O 1
ATOM 532 N N . LYS A 1 70 ? 15.018 -5.678 -14.324 1.00 95.31 70 LYS A N 1
ATOM 533 C CA . LYS A 1 70 ? 13.757 -6.305 -13.900 1.00 95.31 70 LYS A CA 1
ATOM 534 C C . LYS A 1 70 ? 13.800 -6.785 -12.452 1.00 95.31 70 LYS A C 1
ATOM 536 O O . LYS A 1 70 ? 12.756 -6.778 -11.805 1.00 95.31 70 LYS A O 1
ATOM 541 N N . GLN A 1 71 ? 14.961 -7.188 -11.939 1.00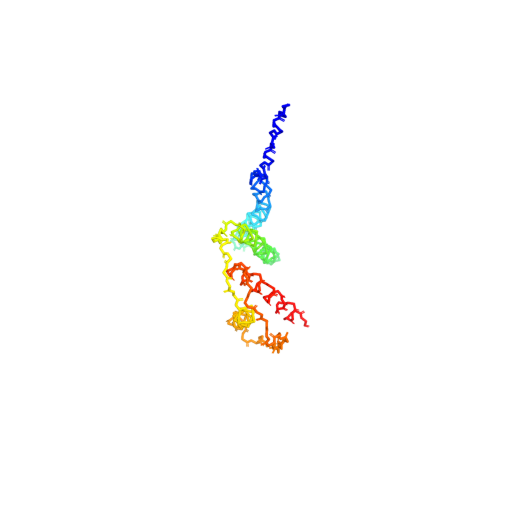 94.44 71 GLN A N 1
ATOM 542 C CA . GLN A 1 71 ? 15.122 -7.593 -10.542 1.00 94.44 71 GLN A CA 1
ATOM 543 C C . GLN A 1 71 ? 15.208 -6.406 -9.572 1.00 94.44 71 GLN A C 1
ATOM 545 O O . GLN A 1 71 ? 14.806 -6.546 -8.414 1.00 94.44 71 GLN A O 1
ATOM 550 N N . ASN A 1 72 ? 15.681 -5.238 -10.010 1.00 94.25 72 ASN A N 1
ATOM 551 C CA . ASN A 1 72 ? 15.782 -4.051 -9.156 1.00 94.25 72 ASN A CA 1
ATOM 552 C C . ASN A 1 72 ? 14.433 -3.353 -8.929 1.00 94.25 72 ASN A C 1
ATOM 554 O O . ASN A 1 72 ? 14.126 -2.957 -7.803 1.00 94.25 72 ASN A O 1
ATOM 558 N N . LEU A 1 73 ? 13.578 -3.266 -9.952 1.00 91.75 73 LEU A N 1
ATOM 559 C CA . LEU A 1 73 ? 12.246 -2.645 -9.853 1.00 91.75 73 LEU A CA 1
ATOM 560 C C . LEU A 1 73 ? 11.353 -3.180 -8.703 1.00 91.75 73 LEU A C 1
ATOM 562 O O . LEU A 1 73 ? 10.774 -2.366 -7.968 1.00 91.75 73 LEU A O 1
ATOM 566 N N . PRO A 1 74 ? 11.219 -4.504 -8.472 1.00 86.94 74 PRO A N 1
ATOM 567 C CA . PRO A 1 74 ? 10.438 -5.014 -7.348 1.00 86.94 74 PRO A CA 1
ATOM 568 C C . PRO A 1 74 ? 11.075 -4.684 -5.992 1.00 86.94 74 PRO A C 1
ATOM 570 O O . PRO A 1 74 ? 10.338 -4.427 -5.041 1.00 86.94 74 PRO A O 1
ATOM 573 N N . LYS A 1 75 ? 12.411 -4.606 -5.895 1.00 90.12 75 LYS A N 1
ATOM 574 C CA . LYS A 1 75 ? 13.100 -4.189 -4.660 1.00 90.12 75 LYS A CA 1
ATOM 575 C C . LYS A 1 75 ? 12.795 -2.725 -4.338 1.00 90.12 75 LYS A C 1
ATOM 577 O O . LYS A 1 75 ? 12.403 -2.422 -3.212 1.00 90.12 75 LYS A O 1
ATOM 582 N N . ILE A 1 76 ? 12.865 -1.833 -5.332 1.00 89.19 76 ILE A N 1
ATOM 583 C CA . ILE A 1 76 ? 12.454 -0.422 -5.192 1.00 89.19 76 ILE A CA 1
ATOM 584 C C . ILE A 1 76 ? 11.016 -0.340 -4.667 1.00 89.19 76 ILE A C 1
ATOM 586 O O . ILE A 1 76 ? 10.745 0.338 -3.674 1.00 89.19 76 ILE A O 1
ATOM 590 N N . THR A 1 77 ? 10.100 -1.086 -5.289 1.00 81.44 77 THR A N 1
ATOM 591 C CA . THR A 1 77 ? 8.685 -1.115 -4.889 1.00 81.44 77 THR A CA 1
ATOM 592 C C . THR A 1 77 ? 8.507 -1.593 -3.446 1.00 81.44 77 THR A C 1
ATOM 594 O O . THR A 1 77 ? 7.806 -0.949 -2.664 1.00 81.44 77 THR A O 1
ATOM 597 N N . GLN A 1 78 ? 9.172 -2.686 -3.063 1.00 85.81 78 GLN A N 1
ATOM 598 C CA . GLN A 1 78 ? 9.113 -3.253 -1.714 1.00 85.81 78 GLN A CA 1
ATOM 599 C C . GLN A 1 78 ? 9.600 -2.255 -0.654 1.00 85.81 78 GLN A C 1
ATOM 601 O O . GLN A 1 78 ? 8.946 -2.058 0.376 1.00 85.81 78 GLN A O 1
ATOM 606 N N . HIS A 1 79 ? 10.735 -1.599 -0.896 1.00 88.38 79 HIS A N 1
ATOM 607 C CA . HIS A 1 79 ? 11.285 -0.626 0.041 1.00 88.38 79 HIS A CA 1
ATOM 608 C C . HIS A 1 79 ? 10.440 0.656 0.102 1.00 88.38 79 HIS A C 1
ATOM 610 O O . HIS A 1 79 ? 10.192 1.161 1.199 1.00 88.38 79 HIS A O 1
ATOM 616 N N . GLY A 1 80 ? 9.883 1.120 -1.021 1.00 84.12 80 GLY A N 1
ATOM 617 C CA . GLY A 1 80 ? 8.934 2.239 -1.045 1.00 84.12 80 GLY A CA 1
ATOM 618 C C . GLY A 1 80 ? 7.659 1.961 -0.238 1.00 84.12 80 GLY A C 1
ATOM 619 O O . GLY A 1 80 ? 7.225 2.796 0.560 1.00 84.12 80 GLY A O 1
ATOM 620 N N . GLN A 1 81 ? 7.092 0.757 -0.358 1.00 78.38 81 GLN A N 1
ATOM 621 C CA . GLN A 1 81 ? 5.936 0.329 0.442 1.00 78.38 81 GLN A CA 1
ATOM 622 C C . GLN A 1 81 ? 6.258 0.265 1.939 1.00 78.38 81 GLN A C 1
ATOM 624 O O . GLN A 1 81 ? 5.437 0.666 2.772 1.00 78.38 81 GLN A O 1
ATOM 629 N N . ARG A 1 82 ? 7.465 -0.190 2.296 1.00 81.50 82 ARG A N 1
ATOM 630 C CA . ARG A 1 82 ? 7.936 -0.192 3.685 1.00 81.50 82 ARG A CA 1
ATOM 631 C C . ARG A 1 82 ? 8.044 1.229 4.238 1.00 81.50 82 ARG A C 1
ATOM 633 O O . ARG A 1 82 ? 7.505 1.484 5.311 1.00 81.50 82 ARG A O 1
ATOM 640 N N . ALA A 1 83 ? 8.667 2.154 3.505 1.00 83.81 83 ALA A N 1
ATOM 641 C CA . ALA A 1 83 ? 8.746 3.562 3.904 1.00 83.81 83 ALA A CA 1
ATOM 642 C C . ALA A 1 83 ? 7.346 4.170 4.102 1.00 83.81 83 ALA A C 1
ATOM 644 O O . ALA A 1 83 ? 7.072 4.781 5.135 1.00 83.81 83 ALA A O 1
ATOM 645 N N . SER A 1 84 ? 6.428 3.930 3.158 1.00 75.19 84 SER A N 1
ATOM 646 C CA . SER A 1 84 ? 5.037 4.393 3.242 1.00 75.19 84 SER A CA 1
ATOM 647 C C . SER A 1 84 ? 4.309 3.848 4.476 1.00 75.19 84 SER A C 1
ATOM 649 O O . SER A 1 84 ? 3.610 4.594 5.161 1.00 75.19 84 SER A O 1
ATOM 651 N N . SER A 1 85 ? 4.519 2.572 4.812 1.00 75.31 85 SER A N 1
ATOM 652 C CA . SER A 1 85 ? 3.911 1.940 5.990 1.00 75.31 85 SER A CA 1
ATOM 653 C C . SER A 1 85 ? 4.430 2.533 7.303 1.00 75.31 85 SER A C 1
ATOM 655 O O . SER A 1 85 ? 3.641 2.740 8.222 1.00 75.31 85 SER A O 1
ATOM 657 N N . ILE A 1 86 ? 5.722 2.875 7.382 1.00 75.12 86 ILE A N 1
ATOM 658 C CA . ILE A 1 86 ? 6.306 3.539 8.560 1.00 75.12 86 ILE A CA 1
ATOM 659 C C . ILE A 1 86 ? 5.721 4.949 8.726 1.00 75.12 86 ILE A C 1
ATOM 661 O O . ILE A 1 86 ? 5.272 5.306 9.814 1.00 75.12 86 ILE A O 1
ATOM 665 N N . VAL A 1 87 ? 5.643 5.731 7.642 1.00 77.12 87 VAL A N 1
ATOM 666 C CA . VAL A 1 87 ? 5.030 7.074 7.661 1.00 77.12 87 VAL A CA 1
ATOM 667 C C . VAL A 1 87 ? 3.555 7.000 8.049 1.00 77.12 87 VAL A C 1
ATOM 669 O O . VAL A 1 87 ? 3.080 7.805 8.849 1.00 77.12 87 VAL A O 1
ATOM 672 N N . ARG A 1 88 ? 2.821 6.014 7.527 1.00 70.81 88 ARG A N 1
ATOM 673 C CA . ARG A 1 88 ? 1.425 5.786 7.903 1.00 70.81 88 ARG A CA 1
ATOM 674 C C . ARG A 1 88 ? 1.296 5.448 9.387 1.00 70.81 88 ARG A C 1
ATOM 676 O O . ARG A 1 88 ? 0.477 6.068 10.059 1.00 70.81 88 ARG A O 1
ATOM 683 N N . GLY A 1 89 ? 2.137 4.554 9.907 1.00 68.81 89 GLY A N 1
ATOM 684 C CA . GLY A 1 89 ? 2.197 4.247 11.337 1.00 68.81 89 GLY A CA 1
ATOM 685 C C . GLY A 1 89 ? 2.479 5.492 12.186 1.00 68.81 89 GLY A C 1
ATOM 686 O O . GLY A 1 89 ? 1.811 5.712 13.195 1.00 68.81 89 GLY A O 1
ATOM 687 N N . MET A 1 90 ? 3.390 6.364 11.741 1.00 69.12 90 MET A N 1
ATOM 688 C CA . MET A 1 90 ? 3.682 7.640 12.404 1.00 69.12 90 MET A CA 1
ATOM 689 C C . MET A 1 90 ? 2.477 8.598 12.387 1.00 69.12 90 MET A C 1
ATOM 691 O O . MET A 1 90 ? 2.144 9.191 13.413 1.00 69.12 90 MET A O 1
ATOM 695 N N . LEU A 1 91 ? 1.792 8.743 11.249 1.00 63.12 91 LEU A N 1
ATOM 696 C CA . LEU A 1 91 ? 0.615 9.610 11.113 1.00 63.12 91 LEU A CA 1
ATOM 697 C C . LEU A 1 91 ? -0.587 9.106 11.920 1.00 63.12 91 LEU A C 1
ATOM 699 O O . LEU A 1 91 ? -1.329 9.916 12.476 1.00 63.12 91 LEU A O 1
ATOM 703 N N . GLU A 1 92 ? -0.771 7.789 12.016 1.00 63.34 92 GLU A N 1
ATOM 704 C CA . GLU A 1 92 ? -1.810 7.175 12.848 1.00 63.34 92 GLU A CA 1
ATOM 705 C C . GLU A 1 92 ? -1.603 7.495 14.338 1.00 63.34 92 GLU A C 1
ATOM 707 O O . GLU A 1 92 ? -2.588 7.762 15.026 1.00 63.34 92 GLU A O 1
ATOM 712 N N . HIS A 1 93 ? -0.348 7.588 14.801 1.00 54.12 93 HIS A N 1
ATOM 713 C CA . HIS A 1 93 ? 0.009 7.999 16.169 1.00 54.12 93 HIS A CA 1
ATOM 714 C C . HIS A 1 93 ? 0.059 9.524 16.374 1.00 54.12 93 HIS A C 1
ATOM 716 O O . HIS A 1 93 ? -0.079 10.003 17.499 1.00 54.12 93 HIS A O 1
ATOM 722 N N . SER A 1 94 ? 0.274 10.303 15.308 1.00 55.56 94 SER A N 1
ATOM 723 C CA . SER A 1 94 ? 0.358 11.769 15.375 1.00 55.56 94 SER A CA 1
ATOM 724 C C . SER A 1 94 ? -0.995 12.463 15.232 1.00 55.56 94 SER A C 1
ATOM 726 O O . SER A 1 94 ? -1.136 13.608 15.668 1.00 55.56 94 SER A O 1
ATOM 728 N N . ARG A 1 95 ? -1.986 11.821 14.603 1.00 54.88 95 ARG A N 1
ATOM 729 C CA . ARG A 1 95 ? -3.352 12.345 14.554 1.00 54.88 95 ARG A CA 1
ATOM 730 C C . ARG A 1 95 ? -3.957 12.218 15.941 1.00 54.88 95 ARG A C 1
ATOM 732 O O . ARG A 1 95 ? -4.498 11.168 16.270 1.00 54.88 95 ARG A O 1
ATOM 739 N N . ALA A 1 96 ? -3.897 13.305 16.706 1.00 51.03 96 ALA A N 1
ATOM 740 C CA . ALA A 1 96 ? -4.778 13.499 17.840 1.00 51.03 96 ALA A CA 1
ATOM 741 C C . ALA A 1 96 ? -6.217 13.280 17.346 1.00 51.03 96 ALA A C 1
ATOM 743 O O . ALA A 1 96 ? -6.772 14.116 16.631 1.00 51.03 96 ALA A O 1
ATOM 744 N N . SER A 1 97 ? -6.822 12.139 17.689 1.00 58.06 97 SER A N 1
ATOM 745 C CA . SER A 1 97 ? -8.250 12.183 17.968 1.00 58.06 97 SER A CA 1
ATOM 746 C C . SER A 1 97 ? -8.414 13.221 19.077 1.00 58.06 97 SER A C 1
ATOM 748 O O . SER A 1 97 ? -7.484 13.463 19.855 1.00 58.06 97 SER A O 1
ATOM 750 N N . THR A 1 98 ? -9.567 13.870 19.178 1.00 62.25 98 THR A N 1
ATOM 751 C CA . THR A 1 98 ? -9.824 14.763 20.318 1.00 62.25 98 THR A CA 1
ATOM 752 C C . THR A 1 98 ? -9.653 14.032 21.661 1.00 62.25 98 THR A C 1
ATOM 754 O O . THR A 1 98 ? -9.631 14.672 22.706 1.00 62.25 98 THR A O 1
ATOM 757 N N . GLY A 1 99 ? -9.511 12.694 21.646 1.00 72.00 99 GLY A N 1
ATOM 758 C CA . GLY A 1 99 ? -9.415 11.836 22.816 1.00 72.00 99 GLY A CA 1
ATOM 759 C C . GLY A 1 99 ? -10.736 11.766 23.569 1.00 72.00 99 GLY A C 1
ATOM 760 O O . GLY A 1 99 ? -10.821 11.098 24.599 1.00 72.00 99 GLY A O 1
ATOM 761 N N . GLU A 1 100 ? -11.763 12.457 23.069 1.00 81.50 100 GLU A N 1
ATOM 762 C CA . GLU A 1 100 ? -13.050 12.553 23.718 1.00 81.50 100 GLU A CA 1
ATOM 763 C C . GLU A 1 100 ? -13.756 11.216 23.613 1.00 81.50 100 GLU A C 1
ATOM 765 O O . GLU A 1 100 ? -14.098 10.718 22.537 1.00 81.50 100 GLU A O 1
ATOM 770 N N . ARG A 1 101 ? -13.942 10.618 24.786 1.00 90.94 101 ARG A N 1
ATOM 771 C CA . ARG A 1 101 ? -14.747 9.424 24.923 1.00 90.94 101 ARG A CA 1
ATOM 772 C C . ARG A 1 101 ? -16.207 9.824 24.843 1.00 90.94 101 ARG A C 1
ATOM 774 O O . ARG A 1 101 ? -16.665 10.633 25.644 1.00 90.94 101 ARG A O 1
ATOM 781 N N . GLN A 1 102 ? -16.934 9.203 23.930 1.00 91.69 102 GLN A N 1
ATOM 782 C CA . GLN A 1 102 ? -18.376 9.352 23.815 1.00 91.69 102 GLN A CA 1
ATOM 783 C C . GLN A 1 102 ? -19.061 7.989 23.941 1.00 91.69 102 GLN A C 1
ATOM 785 O O . GLN A 1 102 ? -18.475 6.969 23.554 1.00 91.69 102 GLN A O 1
ATOM 790 N N . PRO A 1 103 ? -20.278 7.934 24.511 1.00 96.31 103 PRO A N 1
ATOM 791 C CA . PRO A 1 103 ? -21.083 6.720 24.511 1.00 96.31 103 PRO A CA 1
ATOM 792 C C . PRO A 1 103 ? -21.270 6.220 23.078 1.00 96.31 103 PRO A C 1
ATOM 794 O O . PRO A 1 103 ? -21.788 6.940 22.229 1.00 96.31 103 PRO A O 1
ATOM 797 N N . THR A 1 104 ? -20.809 5.003 22.806 1.00 94.50 104 THR A N 1
ATOM 798 C CA . THR A 1 104 ? -20.758 4.446 21.451 1.00 94.50 104 THR A CA 1
ATOM 799 C C . THR A 1 104 ? -21.296 3.030 21.441 1.00 94.50 104 THR A C 1
ATOM 801 O O . THR A 1 104 ? -20.918 2.212 22.282 1.00 94.50 104 THR A O 1
ATOM 804 N N . ASP A 1 105 ? -22.142 2.733 20.462 1.00 95.88 105 ASP A N 1
ATOM 805 C CA . ASP A 1 105 ? -22.550 1.371 20.139 1.00 95.88 105 ASP A CA 1
ATOM 806 C C . ASP A 1 105 ? -21.399 0.655 19.413 1.00 95.88 105 ASP A C 1
ATOM 808 O O . ASP A 1 105 ? -21.117 0.909 18.239 1.00 95.88 105 ASP A O 1
ATOM 812 N N . LEU A 1 106 ? -20.696 -0.224 20.132 1.00 96.06 106 LEU A N 1
ATOM 813 C CA . LEU A 1 106 ? -19.578 -0.972 19.559 1.00 96.06 106 LEU A CA 1
ATOM 814 C C . LEU A 1 106 ? -20.019 -2.024 18.540 1.00 96.06 106 LEU A C 1
ATOM 816 O O . LEU A 1 106 ? -19.226 -2.341 17.656 1.00 96.06 106 LEU A O 1
ATOM 820 N N . ASN A 1 107 ? -21.239 -2.558 18.637 1.00 96.19 107 ASN A N 1
ATOM 821 C CA . ASN A 1 107 ? -21.723 -3.542 17.672 1.00 96.19 107 ASN A CA 1
ATOM 822 C C . ASN A 1 107 ? -21.937 -2.874 16.316 1.00 96.19 107 ASN A C 1
ATOM 824 O O . ASN A 1 107 ? -21.452 -3.376 15.302 1.00 96.19 107 ASN A O 1
ATOM 828 N N . ALA A 1 108 ? -22.601 -1.714 16.315 1.00 93.94 108 ALA A N 1
ATOM 829 C CA . ALA A 1 108 ? -22.793 -0.917 15.108 1.00 93.94 108 ALA A CA 1
ATOM 830 C C . ALA A 1 108 ? -21.448 -0.495 14.498 1.00 93.94 108 ALA A C 1
ATOM 832 O O . ALA A 1 108 ? -21.231 -0.672 13.300 1.00 93.94 108 ALA A O 1
ATOM 833 N N . LEU A 1 109 ? -20.512 -0.021 15.332 1.00 94.31 109 LEU A N 1
ATOM 834 C CA . LEU A 1 109 ? -19.175 0.370 14.883 1.00 94.31 109 LEU A CA 1
ATOM 835 C C . LEU A 1 109 ? -18.402 -0.815 14.276 1.00 94.31 109 LEU A C 1
ATOM 837 O O . LEU A 1 109 ? -17.765 -0.680 13.233 1.00 94.31 109 LEU A O 1
ATOM 841 N N . ALA A 1 110 ? -18.450 -1.990 14.906 1.00 96.00 110 ALA A N 1
ATOM 842 C CA . ALA A 1 110 ? -17.786 -3.187 14.399 1.00 96.00 110 ALA A CA 1
ATOM 843 C C . ALA A 1 110 ? -18.369 -3.650 13.056 1.00 96.00 110 ALA A C 1
ATOM 845 O O . ALA A 1 110 ? -17.596 -3.937 12.141 1.00 96.00 110 ALA A O 1
ATOM 846 N N . ASP A 1 111 ? -19.699 -3.688 12.916 1.00 94.88 111 ASP A N 1
ATOM 847 C CA . ASP A 1 111 ? -20.362 -4.076 11.662 1.00 94.88 111 ASP A CA 1
ATOM 848 C C . ASP A 1 111 ? -20.044 -3.090 10.525 1.00 94.88 111 ASP A C 1
ATOM 850 O O . ASP A 1 111 ? -19.675 -3.513 9.426 1.00 94.88 111 ASP A O 1
ATOM 854 N N . GLU A 1 112 ? -20.084 -1.781 10.802 1.00 93.62 112 GLU A N 1
ATOM 855 C CA . GLU A 1 112 ? -19.733 -0.734 9.836 1.00 93.62 112 GLU A CA 1
ATOM 856 C C . GLU A 1 112 ? -18.312 -0.931 9.291 1.00 93.62 112 GLU A C 1
ATOM 858 O O . GLU A 1 112 ? -18.104 -1.034 8.076 1.00 93.62 112 GLU A O 1
ATOM 863 N N . TYR A 1 113 ? -17.324 -1.034 10.183 1.00 93.88 113 TYR A N 1
ATOM 864 C CA . TYR A 1 113 ? -15.924 -1.150 9.781 1.00 93.88 113 TYR A CA 1
ATOM 865 C C . TYR A 1 113 ? -15.588 -2.513 9.160 1.00 93.88 113 TYR A C 1
ATOM 867 O O . TYR A 1 113 ? -14.714 -2.580 8.289 1.00 93.88 113 TYR A O 1
ATOM 875 N N . LEU A 1 114 ? -16.297 -3.585 9.534 1.00 95.94 114 LEU A N 1
ATOM 876 C CA . LEU A 1 114 ? -16.176 -4.899 8.896 1.00 95.94 114 LEU A CA 1
ATOM 877 C C . LEU A 1 114 ? -16.618 -4.838 7.431 1.00 95.94 114 LEU A C 1
ATOM 879 O O . LEU A 1 114 ? -15.884 -5.275 6.537 1.00 95.94 114 LEU A O 1
ATOM 883 N N . ARG A 1 115 ? -17.790 -4.245 7.170 1.00 92.75 115 ARG A N 1
ATOM 884 C CA . ARG A 1 115 ? -18.304 -4.041 5.807 1.00 92.75 115 ARG A CA 1
ATOM 885 C C . ARG A 1 115 ? -17.394 -3.123 5.006 1.00 92.75 115 ARG A C 1
ATOM 887 O O . ARG A 1 115 ? -17.081 -3.435 3.856 1.00 92.75 115 ARG A O 1
ATOM 894 N N . LEU A 1 116 ? -16.931 -2.029 5.610 1.00 91.31 116 LEU A N 1
ATOM 895 C CA . LEU A 1 116 ? -16.024 -1.079 4.969 1.00 91.31 116 LEU A CA 1
ATOM 896 C C . LEU A 1 116 ? -14.720 -1.757 4.525 1.00 91.31 116 LEU A C 1
ATOM 898 O O . LEU A 1 116 ? -14.314 -1.606 3.371 1.00 91.31 116 LEU A O 1
ATOM 902 N N . ALA A 1 117 ? -14.089 -2.542 5.403 1.00 92.00 117 ALA A N 1
ATOM 903 C CA . ALA A 1 117 ? -12.880 -3.295 5.074 1.00 92.00 117 ALA A CA 1
ATOM 904 C C . ALA A 1 117 ? -13.121 -4.299 3.933 1.00 92.00 117 ALA A C 1
ATOM 906 O O . ALA A 1 117 ? -12.318 -4.381 2.999 1.00 92.00 117 ALA A O 1
ATOM 907 N N . TYR A 1 118 ? -14.238 -5.031 3.979 1.00 93.06 118 TYR A N 1
ATOM 908 C CA . TYR A 1 118 ? -14.576 -6.042 2.978 1.00 93.06 118 TYR A CA 1
ATOM 909 C C . TYR A 1 118 ? -14.814 -5.421 1.596 1.00 93.06 118 TYR A C 1
ATOM 911 O O . TYR A 1 118 ? -14.220 -5.848 0.602 1.00 93.06 118 TYR A O 1
ATOM 919 N N . HIS A 1 119 ? -15.628 -4.365 1.525 1.00 91.44 119 HIS A N 1
ATOM 920 C CA . HIS A 1 119 ? -15.873 -3.638 0.280 1.00 91.44 119 HIS A CA 1
ATOM 921 C C . HIS A 1 119 ? -14.610 -2.950 -0.243 1.00 91.44 119 HIS A C 1
ATOM 923 O O . HIS A 1 119 ? -14.367 -2.966 -1.449 1.00 91.44 119 HIS A O 1
ATOM 929 N N . GLY A 1 120 ? -13.7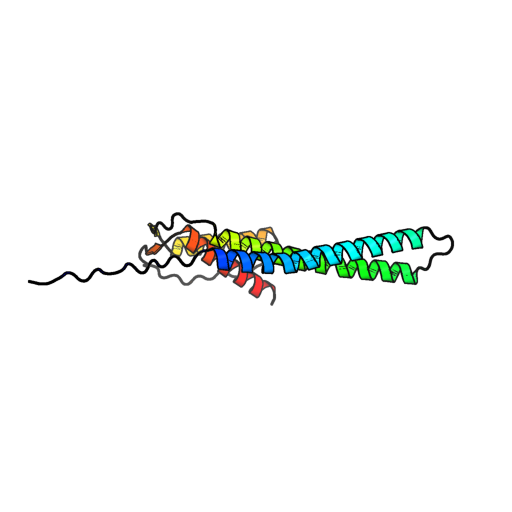77 -2.406 0.648 1.00 87.56 120 GLY A N 1
ATOM 930 C CA . GLY A 1 120 ? -12.500 -1.799 0.283 1.00 87.56 120 GLY A CA 1
ATOM 931 C C . GLY A 1 120 ? -11.543 -2.785 -0.388 1.00 87.56 120 GLY A C 1
ATOM 932 O O . GLY A 1 120 ? -10.877 -2.425 -1.361 1.00 87.56 120 GLY A O 1
ATOM 933 N N . LEU A 1 121 ? -11.498 -4.036 0.081 1.00 88.88 121 LEU A N 1
ATOM 934 C CA . LEU A 1 121 ? -10.708 -5.083 -0.565 1.00 88.88 121 LEU A CA 1
ATOM 935 C C . LEU A 1 121 ? -11.330 -5.520 -1.897 1.00 88.88 121 LEU A C 1
ATOM 937 O O . LEU A 1 121 ? -10.625 -5.569 -2.902 1.00 88.88 121 LEU A O 1
ATOM 941 N N . ARG A 1 122 ? -12.650 -5.738 -1.944 1.00 89.12 122 ARG A N 1
ATOM 942 C CA . ARG A 1 122 ? -13.349 -6.138 -3.179 1.00 89.12 122 ARG A CA 1
ATOM 943 C C . ARG A 1 122 ? -13.307 -5.098 -4.297 1.00 89.12 122 ARG A C 1
ATOM 945 O O . ARG A 1 122 ? -13.356 -5.453 -5.472 1.00 89.12 122 ARG A O 1
ATOM 952 N N . ALA A 1 123 ? -13.215 -3.816 -3.951 1.00 86.31 123 ALA A N 1
ATOM 953 C CA . ALA A 1 123 ? -13.025 -2.748 -4.927 1.00 86.31 123 ALA A CA 1
ATOM 954 C C . ALA A 1 123 ? -11.660 -2.845 -5.630 1.00 86.31 123 ALA A C 1
ATOM 956 O O . ALA A 1 123 ? -11.552 -2.490 -6.803 1.00 86.31 123 ALA A O 1
ATOM 957 N N . LYS A 1 124 ? -10.632 -3.336 -4.924 1.00 85.19 124 LYS A N 1
ATOM 958 C CA . LYS A 1 124 ? -9.284 -3.559 -5.469 1.00 85.19 124 LYS A CA 1
ATOM 959 C C . LYS A 1 124 ? -9.172 -4.898 -6.190 1.00 85.19 124 LYS A C 1
ATOM 961 O O . LYS A 1 124 ? -8.541 -4.967 -7.236 1.00 85.19 124 LYS A O 1
ATOM 966 N N . ASP A 1 125 ? -9.803 -5.932 -5.644 1.00 88.12 125 ASP A N 1
ATOM 967 C CA . ASP A 1 125 ? -9.841 -7.273 -6.213 1.00 88.12 125 ASP A CA 1
ATOM 968 C C . ASP A 1 125 ? -11.270 -7.823 -6.190 1.00 88.12 125 ASP A C 1
ATOM 970 O O . ASP A 1 125 ? -11.777 -8.290 -5.169 1.00 88.12 125 ASP A O 1
ATOM 974 N N . LYS A 1 126 ? -11.921 -7.806 -7.355 1.00 89.94 126 LYS A N 1
ATOM 975 C CA . LYS A 1 126 ? -13.305 -8.274 -7.503 1.00 89.94 126 LYS A CA 1
ATOM 976 C C . LYS A 1 126 ? -13.461 -9.780 -7.281 1.00 89.94 126 LYS A C 1
ATOM 978 O O . LYS A 1 126 ? -14.591 -10.225 -7.066 1.00 89.94 126 LYS A O 1
ATOM 983 N N . THR A 1 127 ? -12.370 -10.543 -7.363 1.00 90.69 127 THR A N 1
ATOM 984 C CA . THR A 1 127 ? -12.371 -12.004 -7.210 1.00 90.69 127 THR A CA 1
ATOM 985 C C . THR A 1 127 ? -12.344 -12.435 -5.748 1.00 90.69 127 THR A C 1
ATOM 987 O O . THR A 1 127 ? -12.801 -13.534 -5.427 1.00 90.69 127 THR A O 1
ATOM 990 N N . PHE A 1 128 ? -11.902 -11.550 -4.848 1.00 91.19 128 PHE A N 1
ATOM 991 C CA . PHE A 1 128 ? -11.905 -11.815 -3.420 1.00 91.19 128 PHE A CA 1
ATOM 992 C C . PHE A 1 128 ? -13.331 -12.015 -2.895 1.00 91.19 128 PHE A C 1
ATOM 994 O O . PHE A 1 128 ? -14.196 -11.141 -3.015 1.00 91.19 128 PHE A O 1
ATOM 1001 N N . ASN A 1 129 ? -13.552 -13.158 -2.249 1.00 89.25 129 ASN A N 1
ATOM 1002 C CA . ASN A 1 129 ? -14.774 -13.470 -1.527 1.00 89.25 129 ASN A CA 1
ATOM 1003 C C . ASN A 1 129 ? -14.420 -14.108 -0.182 1.00 89.25 129 ASN A C 1
ATOM 1005 O O . ASN A 1 129 ? -13.568 -14.986 -0.101 1.00 89.25 129 ASN A O 1
ATOM 1009 N N . ALA A 1 130 ? -15.108 -13.670 0.866 1.00 90.50 130 ALA A N 1
ATOM 1010 C CA . ALA A 1 130 ? -15.013 -14.220 2.207 1.00 90.50 130 ALA A CA 1
ATOM 1011 C C . ALA A 1 130 ? -16.413 -14.239 2.818 1.00 90.50 130 ALA A C 1
ATOM 1013 O O . ALA A 1 130 ? -17.190 -13.302 2.617 1.00 90.50 130 ALA A O 1
ATOM 1014 N N . THR A 1 131 ? -16.725 -15.295 3.564 1.00 91.75 131 THR A N 1
ATOM 1015 C CA . THR A 1 131 ? -17.946 -15.357 4.368 1.00 91.75 131 THR A CA 1
ATOM 1016 C C . THR A 1 131 ? -17.745 -14.508 5.616 1.00 91.75 131 THR A C 1
ATOM 1018 O O . THR A 1 131 ? -16.811 -14.742 6.382 1.00 91.75 131 THR A O 1
ATOM 1021 N N . LEU A 1 132 ? -18.610 -13.515 5.815 1.00 94.06 132 LEU A N 1
ATOM 1022 C CA . LEU A 1 132 ? -18.604 -12.673 7.007 1.00 94.06 132 LEU A CA 1
ATOM 1023 C C . LEU A 1 132 ? -19.606 -13.246 8.008 1.00 94.06 132 LEU A C 1
ATOM 1025 O O . LEU A 1 132 ? -20.802 -13.283 7.726 1.00 94.06 132 LEU A O 1
ATOM 1029 N N . GLN A 1 133 ? -19.118 -13.693 9.162 1.00 94.31 133 GLN A N 1
ATOM 1030 C CA . GLN A 1 133 ? -19.947 -14.178 10.260 1.00 94.31 133 GLN A CA 1
ATOM 1031 C C . GLN A 1 133 ? -19.639 -13.357 11.508 1.00 94.31 133 GLN A C 1
ATOM 1033 O O . GLN A 1 133 ? -18.479 -13.236 11.902 1.00 94.31 133 GLN A O 1
ATOM 1038 N N . THR A 1 134 ? -20.677 -12.786 12.111 1.00 93.81 134 THR A N 1
ATOM 1039 C CA . THR A 1 134 ? -20.581 -11.991 13.334 1.00 93.81 134 THR A CA 1
ATOM 1040 C C . THR A 1 134 ? -21.296 -12.705 14.474 1.00 93.81 134 THR A C 1
ATOM 1042 O O . THR A 1 134 ? -22.374 -13.267 14.291 1.00 93.81 134 THR A O 1
ATOM 1045 N N . ASP A 1 135 ? -20.676 -12.687 15.650 1.00 95.50 135 ASP A N 1
ATOM 1046 C CA . ASP A 1 135 ? -21.258 -13.152 16.909 1.00 95.50 135 ASP A CA 1
ATOM 1047 C C . ASP A 1 135 ? -21.146 -12.002 17.914 1.00 95.50 135 ASP A C 1
ATOM 1049 O O . ASP A 1 135 ? -20.122 -11.812 18.571 1.00 95.50 135 ASP A O 1
ATOM 1053 N N . LEU A 1 136 ? -22.156 -11.129 17.900 1.00 93.75 136 LEU A N 1
ATOM 1054 C CA . LEU A 1 136 ? -22.190 -9.892 18.677 1.00 93.75 136 LEU A CA 1
ATOM 1055 C C . LEU A 1 136 ? -23.248 -9.999 19.775 1.00 93.75 136 LEU A C 1
ATOM 1057 O O . LEU A 1 136 ? -24.367 -10.455 19.540 1.00 93.75 136 LEU A O 1
ATOM 1061 N N . ALA A 1 137 ? -22.920 -9.525 20.976 1.00 93.69 137 ALA A N 1
ATOM 1062 C CA . ALA A 1 137 ? -23.845 -9.557 22.102 1.00 93.69 137 ALA A CA 1
ATOM 1063 C C . ALA A 1 137 ? -25.014 -8.579 21.882 1.00 93.69 137 ALA A C 1
ATOM 1065 O O . ALA A 1 137 ? -24.810 -7.366 21.841 1.00 93.69 137 ALA A O 1
ATOM 1066 N N . ALA A 1 138 ? -26.246 -9.094 21.807 1.00 88.19 138 ALA A N 1
ATOM 1067 C CA . ALA A 1 138 ? -27.453 -8.333 21.448 1.00 88.19 138 ALA A CA 1
ATOM 1068 C C . ALA A 1 138 ? -27.842 -7.194 22.419 1.00 88.19 138 ALA A C 1
ATOM 1070 O O . ALA A 1 138 ? -28.685 -6.368 22.086 1.00 88.19 138 ALA A O 1
ATOM 1071 N N . GLY A 1 139 ? -27.244 -7.142 23.611 1.00 89.50 139 GLY A N 1
ATOM 1072 C CA . GLY A 1 139 ? -27.530 -6.140 24.642 1.00 89.50 139 GLY A CA 1
ATOM 1073 C C . GLY A 1 139 ? -26.290 -5.409 25.143 1.00 89.50 139 GLY A C 1
ATOM 1074 O O . GLY A 1 139 ? -26.275 -4.978 26.294 1.00 89.50 139 GLY A O 1
ATOM 1075 N N . LEU A 1 140 ? -25.230 -5.329 24.333 1.00 93.38 140 LEU A N 1
ATOM 1076 C CA . LEU A 1 140 ? -24.016 -4.622 24.730 1.00 93.38 140 LEU A CA 1
ATOM 1077 C C . LEU A 1 140 ? -24.350 -3.137 24.984 1.00 93.38 140 LEU A C 1
ATOM 1079 O O . LEU A 1 140 ? -24.797 -2.456 24.060 1.00 93.38 140 LEU A O 1
ATOM 1083 N N . PRO A 1 141 ? -24.167 -2.618 26.213 1.00 94.00 141 PRO A N 1
ATOM 1084 C CA . PRO A 1 141 ? -24.452 -1.219 26.494 1.00 94.00 141 PRO A CA 1
ATOM 1085 C C . PRO A 1 141 ? -23.476 -0.315 25.739 1.00 94.00 141 PRO A C 1
ATOM 1087 O O . PRO A 1 141 ? -22.347 -0.709 25.439 1.00 94.00 141 PRO A O 1
ATOM 1090 N N . ALA A 1 142 ? -23.891 0.926 25.482 1.00 94.19 142 ALA A N 1
ATOM 1091 C CA . ALA A 1 142 ? -23.002 1.924 24.905 1.00 94.19 142 ALA A CA 1
ATOM 1092 C C . ALA A 1 142 ? -21.773 2.122 25.805 1.00 94.19 142 ALA A C 1
ATOM 1094 O O . ALA A 1 142 ? -21.894 2.331 27.015 1.00 94.19 142 ALA A O 1
ATOM 1095 N N . LEU A 1 143 ? -20.585 2.072 25.206 1.00 94.69 143 LEU A N 1
ATOM 1096 C CA . LEU A 1 143 ? -19.319 2.193 25.922 1.00 94.69 143 LEU A CA 1
ATOM 1097 C C . LEU A 1 143 ? -18.668 3.540 25.631 1.00 94.69 143 LEU A C 1
ATOM 1099 O O . LEU A 1 143 ? -18.662 4.015 24.498 1.00 94.69 143 LEU A O 1
ATOM 1103 N N . ALA A 1 144 ? -18.101 4.150 26.671 1.00 95.88 144 ALA A N 1
ATOM 1104 C CA . ALA A 1 144 ? -17.366 5.402 26.560 1.00 95.88 144 ALA A CA 1
ATOM 1105 C C . ALA A 1 144 ? -15.986 5.151 25.927 1.00 95.88 144 ALA A C 1
ATOM 1107 O O . ALA A 1 144 ? -14.999 4.859 26.616 1.00 95.88 144 ALA A O 1
ATOM 1108 N N . VAL A 1 145 ? -15.921 5.270 24.603 1.00 93.75 145 VAL A N 1
ATOM 1109 C CA . VAL A 1 145 ? -14.718 5.069 23.780 1.00 93.75 145 VAL A CA 1
ATOM 1110 C C . VAL A 1 145 ? -14.510 6.260 22.855 1.00 93.75 145 VAL A C 1
ATOM 1112 O O . VAL A 1 145 ? -15.391 7.103 22.732 1.00 93.75 145 VAL A O 1
ATOM 1115 N N . VAL A 1 146 ? -13.358 6.321 22.191 1.00 92.62 146 VAL A N 1
ATOM 1116 C CA . VAL A 1 146 ? -13.118 7.266 21.095 1.00 92.62 146 VAL A CA 1
ATOM 1117 C C . VAL A 1 146 ? -13.436 6.545 19.778 1.00 92.62 146 VAL A C 1
ATOM 1119 O O . VAL A 1 146 ? -12.641 5.695 19.362 1.00 92.62 146 VAL A O 1
ATOM 1122 N N . PRO A 1 147 ? -14.582 6.803 19.116 1.00 88.62 147 PRO A N 1
ATOM 1123 C CA . PRO A 1 147 ? -15.042 5.976 17.993 1.00 88.62 147 PRO A CA 1
ATOM 1124 C C . PRO A 1 147 ? -14.087 5.963 16.814 1.00 88.62 147 PRO A C 1
ATOM 1126 O O . PRO A 1 147 ? -13.944 4.950 16.143 1.00 88.62 147 PRO A O 1
ATOM 1129 N N . GLN A 1 148 ? -13.397 7.076 16.583 1.00 83.69 148 GLN A N 1
ATOM 1130 C CA . GLN A 1 148 ? -12.429 7.218 15.504 1.00 83.69 148 GLN A CA 1
ATOM 1131 C C . GLN A 1 148 ? -11.215 6.311 15.729 1.00 83.69 148 GLN A C 1
ATOM 1133 O O . GLN A 1 148 ? -10.736 5.688 14.783 1.00 83.69 148 GLN A O 1
ATOM 1138 N N . ASP A 1 149 ? -10.734 6.209 16.969 1.00 87.56 149 ASP A N 1
ATOM 1139 C CA . ASP A 1 149 ? -9.588 5.359 17.299 1.00 87.56 149 ASP A CA 1
ATOM 1140 C C . ASP A 1 149 ? -9.991 3.885 17.271 1.00 87.56 149 ASP A C 1
ATOM 1142 O O . ASP A 1 149 ? -9.298 3.067 16.665 1.00 87.56 149 ASP A O 1
ATOM 1146 N N . MET A 1 150 ? -11.163 3.556 17.824 1.00 92.56 150 MET A N 1
ATOM 1147 C CA . MET A 1 150 ? -11.727 2.207 17.738 1.00 92.56 150 MET A CA 1
ATOM 1148 C C . MET A 1 150 ? -11.964 1.779 16.288 1.00 92.56 150 MET A C 1
ATOM 1150 O O . MET A 1 150 ? -11.591 0.672 15.908 1.00 92.56 150 MET A O 1
ATOM 1154 N N . GLY A 1 151 ? -12.508 2.668 15.458 1.00 89.88 151 GLY A N 1
ATOM 1155 C CA . GLY A 1 151 ? -12.719 2.433 14.034 1.00 89.88 151 GLY A CA 1
ATOM 1156 C C . GLY A 1 151 ? -11.419 2.131 13.289 1.00 89.88 151 GLY A C 1
ATOM 1157 O O . GLY A 1 151 ? -11.360 1.177 12.519 1.00 89.88 151 GLY A O 1
ATOM 1158 N N . ARG A 1 152 ? -10.334 2.868 13.571 1.00 87.12 152 ARG A N 1
ATOM 1159 C CA . ARG A 1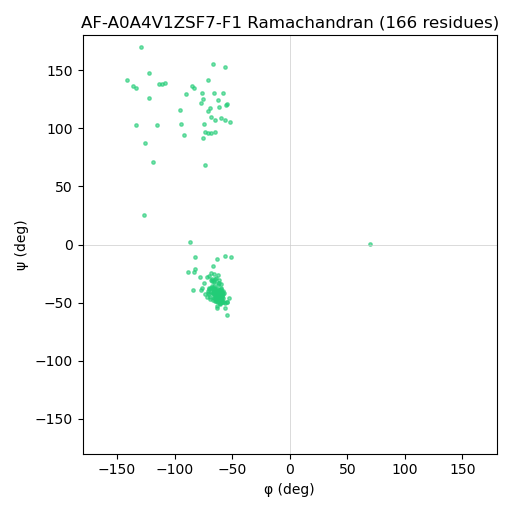 152 ? -9.003 2.578 12.998 1.00 87.12 152 ARG A CA 1
ATOM 1160 C C . ARG A 1 152 ? -8.495 1.195 13.395 1.00 87.12 152 ARG A C 1
ATOM 1162 O O . ARG A 1 152 ? -7.996 0.470 12.536 1.00 87.12 152 ARG A O 1
ATOM 1169 N N . VAL A 1 153 ? -8.625 0.829 14.672 1.00 91.38 153 VAL A N 1
ATOM 1170 C CA . VAL A 1 153 ? -8.220 -0.495 15.169 1.00 91.38 153 VAL A CA 1
ATOM 1171 C C . VAL A 1 153 ? -9.007 -1.592 14.455 1.00 91.38 153 VAL A C 1
ATOM 1173 O O . VAL A 1 153 ? -8.404 -2.505 13.897 1.00 91.38 153 VAL A O 1
ATOM 1176 N N . LEU A 1 154 ? -10.335 -1.470 14.414 1.00 94.81 154 LEU A N 1
ATOM 1177 C CA . LEU A 1 154 ? -11.224 -2.422 13.748 1.00 94.81 154 LEU A CA 1
ATOM 1178 C C . LEU A 1 154 ? -10.886 -2.558 12.261 1.00 94.81 154 LEU A C 1
ATOM 1180 O O . LEU A 1 154 ? -10.672 -3.669 11.782 1.00 94.81 154 LEU A O 1
ATOM 1184 N N . LEU A 1 155 ? -10.750 -1.436 11.548 1.00 89.50 155 LEU A N 1
ATOM 1185 C CA . LEU A 1 155 ? -10.401 -1.430 10.129 1.00 89.50 155 LEU A CA 1
ATOM 1186 C C . LEU A 1 155 ? -9.090 -2.174 9.872 1.00 89.50 155 LEU A C 1
ATOM 1188 O O . LEU A 1 155 ? -9.041 -3.053 9.014 1.00 89.50 155 LEU A O 1
ATOM 1192 N N . ASN A 1 156 ? -8.043 -1.845 10.634 1.00 86.12 156 ASN A N 1
ATOM 1193 C CA . ASN A 1 156 ? -6.728 -2.458 10.482 1.00 86.12 156 ASN A CA 1
ATOM 1194 C C . ASN A 1 156 ? -6.785 -3.968 10.765 1.00 86.12 156 ASN A C 1
ATOM 1196 O O . ASN A 1 156 ? -6.274 -4.760 9.968 1.00 86.12 156 ASN A O 1
ATOM 1200 N N . LEU A 1 157 ? -7.467 -4.382 11.839 1.00 94.50 157 LEU A N 1
ATOM 1201 C CA . LEU A 1 157 ? -7.661 -5.796 12.174 1.00 94.50 157 LEU A CA 1
ATOM 1202 C C . LEU A 1 157 ? -8.382 -6.554 11.054 1.00 94.50 157 LEU A C 1
ATOM 1204 O O . LEU A 1 157 ? -7.888 -7.591 10.608 1.00 94.50 157 LEU A O 1
ATOM 1208 N N . PHE A 1 158 ? -9.498 -6.026 10.547 1.00 95.44 158 PHE A N 1
ATOM 1209 C CA . PHE A 1 158 ? -10.255 -6.669 9.473 1.00 95.44 158 PHE A CA 1
ATOM 1210 C C . PHE A 1 158 ? -9.467 -6.731 8.164 1.00 95.44 158 PHE A C 1
ATOM 1212 O O . PHE A 1 158 ? -9.440 -7.777 7.517 1.00 95.44 158 PHE A O 1
ATOM 1219 N N . THR A 1 159 ? -8.757 -5.661 7.788 1.00 89.75 159 THR A N 1
ATOM 1220 C CA . THR A 1 159 ? -7.910 -5.687 6.583 1.00 89.75 159 THR A CA 1
ATOM 1221 C C . THR A 1 159 ? -6.796 -6.728 6.676 1.00 89.75 159 THR A C 1
ATOM 1223 O O . THR A 1 159 ? -6.544 -7.433 5.699 1.00 89.75 159 THR A O 1
ATOM 1226 N N . ASN A 1 160 ? -6.181 -6.889 7.851 1.00 90.12 160 ASN A N 1
ATOM 1227 C CA . ASN A 1 160 ? -5.161 -7.911 8.076 1.00 90.12 160 ASN A CA 1
ATOM 1228 C C . ASN A 1 160 ? -5.756 -9.323 8.031 1.00 90.12 160 ASN A C 1
ATOM 1230 O O . ASN A 1 160 ? -5.162 -10.219 7.431 1.00 90.12 160 ASN A O 1
ATOM 1234 N N . ALA A 1 161 ? -6.942 -9.520 8.616 1.00 93.56 161 ALA A N 1
ATOM 1235 C CA . ALA A 1 161 ? -7.651 -10.794 8.561 1.00 93.56 161 ALA A CA 1
ATOM 1236 C C . ALA A 1 161 ? -7.982 -11.188 7.113 1.00 93.56 161 ALA A C 1
ATOM 1238 O O . ALA A 1 161 ? -7.690 -12.310 6.699 1.00 93.56 161 ALA A O 1
ATOM 1239 N N . PHE A 1 162 ? -8.510 -10.263 6.307 1.00 93.19 162 PHE A N 1
ATOM 1240 C CA . PHE A 1 162 ? -8.803 -10.539 4.900 1.00 93.19 162 PHE A CA 1
ATOM 1241 C C . PHE A 1 162 ? -7.550 -10.807 4.072 1.00 93.19 162 PHE A C 1
ATOM 1243 O O . PHE A 1 162 ? -7.554 -11.721 3.251 1.00 93.19 162 PHE A O 1
ATOM 1250 N N . TYR A 1 163 ? -6.463 -10.074 4.318 1.00 85.94 163 TYR A N 1
ATOM 1251 C CA . TYR A 1 163 ? -5.176 -10.361 3.688 1.00 85.94 163 TYR A CA 1
ATOM 1252 C C . TYR A 1 163 ? -4.690 -11.784 4.003 1.00 85.94 163 TYR A C 1
ATOM 1254 O O . TYR A 1 163 ? -4.265 -12.505 3.102 1.00 85.94 163 TYR A O 1
ATOM 1262 N N . ALA A 1 164 ? -4.790 -12.215 5.265 1.00 89.38 164 ALA A N 1
ATOM 1263 C CA . ALA A 1 164 ? -4.405 -13.564 5.673 1.00 89.38 164 ALA A CA 1
ATOM 1264 C C . ALA A 1 164 ? -5.285 -14.648 5.026 1.00 89.38 164 ALA A C 1
ATOM 1266 O O . ALA A 1 164 ? -4.768 -15.688 4.625 1.00 89.38 164 ALA A O 1
ATOM 1267 N N . VAL A 1 165 ? -6.591 -14.398 4.888 1.00 90.12 165 VAL A N 1
ATOM 1268 C CA . VAL A 1 165 ? -7.525 -15.300 4.193 1.00 90.12 165 VAL A CA 1
ATOM 1269 C C . VAL A 1 165 ? -7.219 -15.380 2.699 1.00 90.12 165 VAL A C 1
ATOM 1271 O O . VAL A 1 165 ? -7.232 -16.471 2.147 1.00 90.12 165 VAL A O 1
ATOM 1274 N N . HIS A 1 166 ? -6.899 -14.258 2.052 1.00 83.75 166 HIS A N 1
ATOM 1275 C CA . HIS A 1 166 ? -6.581 -14.221 0.622 1.00 83.75 166 HIS A CA 1
ATOM 1276 C C . HIS A 1 166 ? -5.285 -14.965 0.264 1.00 83.75 166 HIS A C 1
ATOM 1278 O O . HIS A 1 166 ? -5.115 -15.399 -0.868 1.00 83.75 166 HIS A O 1
ATOM 1284 N N . ARG A 1 167 ? -4.353 -15.094 1.217 1.00 78.75 167 ARG A N 1
ATOM 1285 C CA . ARG A 1 167 ? -3.070 -15.787 1.024 1.00 78.75 167 ARG A CA 1
ATOM 1286 C C . ARG A 1 167 ? -3.111 -17.296 1.281 1.00 78.75 167 ARG A C 1
ATOM 1288 O O . ARG A 1 167 ? -2.050 -17.919 1.223 1.00 78.75 167 ARG A O 1
ATOM 1295 N N . ARG A 1 168 ? -4.275 -17.856 1.611 1.00 59.38 168 ARG A N 1
ATOM 1296 C CA . ARG A 1 168 ? -4.493 -19.308 1.665 1.00 59.38 168 ARG A CA 1
ATOM 1297 C C . ARG A 1 168 ? -4.863 -19.834 0.290 1.00 59.38 168 ARG A C 1
ATOM 1299 O O . ARG A 1 168 ? -4.363 -20.931 -0.030 1.00 59.38 168 ARG A O 1
#

Nearest PDB structures (foldseek):
  4bne-assembly1_B  TM=8.399E-01  e=3.787E+00  Gallus gallus
  2efk-assembly1_A-2  TM=6.133E-01  e=7.705E+00  Homo sapiens
  7n6g-assembly1_3I  TM=4.054E-01  e=3.569E+00  Chlamydomonas reinhardtii

Secondary structure (DSSP, 8-state):
-PPP-----------THHHHHHHHHHHHHHHHHHHHHHHHHHHHHHHHHHHHHSSS--HHHHHHHHHHHHHHHHHHHHHHHHHHHHHHHHHHHHS------EEE-HHHHHHHHHHHHHHHHHHH-TT----------TTPPPEEE-HHHHHHHHHHHHHHHHHHHHT-

Foldseek 3Di:
DDDDDDPPPPPPCPDCVVVVVVLVVQLVVLVVLLVVLVVVLVVLVVVLVVLVPDPDHDPVSNVVSVVSNVVSVVSNVVSVVSSVVSVVVVVLVVPDDVFFFDFADVVVLLVVLLVVLVVVVCVVPVPQDDDDDDDDDPDDGGDRGRSVNVSVVSNVVNNVVSVVVVVD

pLDDT: mean 83.06, std 17.58, range [36.12, 97.81]

Sequence (168 aa):
MPVPLSCTKISTSLPRSWLTAGIAHEIQNPLNFVNNFAEVSTELAQELAEERARPARNLSLEAELLGDLKQNLPKITQHGQRASSIVRGMLEHSRASTGERQPTDLNALADEYLRLAYHGLRAKDKTFNATLQTDLAAGLPALAVVPQDMGRVLLNLFTNAFYAVHRR